Protein AF-A0A410PZL1-F1 (afdb_monomer)

Solvent-accessible surface area (backbone atoms only — not comparable to full-atom values): 5985 Å² total; per-residue (Å²): 112,45,68,57,35,39,53,50,10,51,52,39,35,51,49,32,52,52,53,46,65,73,34,64,86,71,71,44,72,68,58,53,52,48,36,56,50,33,39,52,51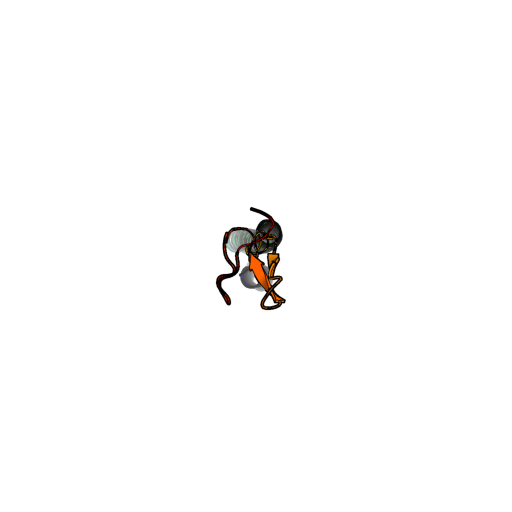,12,51,48,34,35,50,52,18,54,50,51,50,54,50,52,54,51,47,65,70,65,57,71,74,81,77,68,79,74,74,71,81,64,59,67,43,67,38,93,85,78,66,49,73,44,53,64,90,46,70,37,40,90,89,76,65,48,70,46,91,91,114

Structure (mmCIF, N/CA/C/O backbone):
data_AF-A0A410PZL1-F1
#
_entry.id   AF-A0A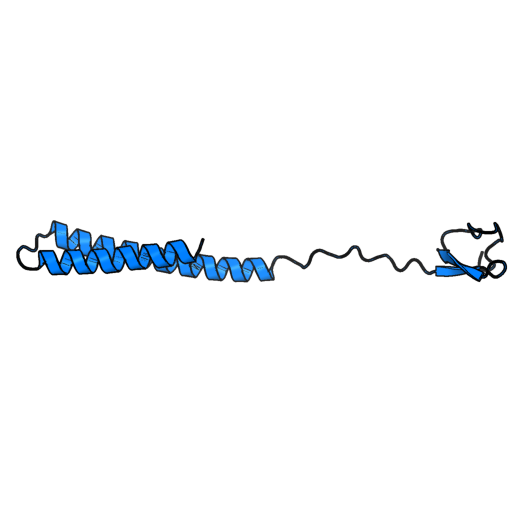410PZL1-F1
#
loop_
_atom_site.group_PDB
_atom_site.id
_atom_site.type_symbol
_atom_site.label_atom_id
_atom_site.label_alt_id
_atom_site.label_comp_id
_atom_site.label_asym_id
_atom_site.label_entity_id
_atom_site.label_seq_id
_atom_site.pdbx_PDB_ins_code
_atom_site.Cartn_x
_atom_site.Cartn_y
_atom_site.Cartn_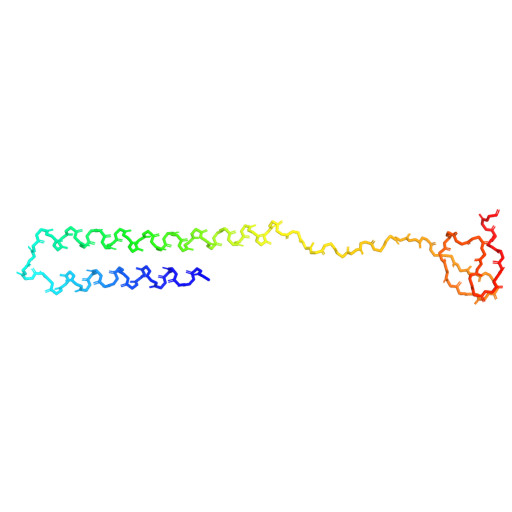z
_atom_site.occupancy
_atom_site.B_iso_or_equiv
_atom_site.auth_seq_id
_atom_site.auth_comp_id
_atom_site.auth_asym_id
_atom_site.auth_atom_id
_atom_site.pdbx_PDB_model_num
ATOM 1 N N . MET A 1 1 ? 5.697 -3.235 -4.468 1.00 68.56 1 MET A N 1
ATOM 2 C CA . MET A 1 1 ? 5.736 -2.708 -3.082 1.00 68.56 1 MET A CA 1
ATOM 3 C C . MET A 1 1 ? 4.488 -1.907 -2.711 1.00 68.56 1 MET A C 1
ATOM 5 O O . MET A 1 1 ? 3.918 -2.180 -1.668 1.00 68.56 1 MET A O 1
ATOM 9 N N . VAL A 1 2 ? 3.979 -1.022 -3.572 1.00 79.12 2 VAL A N 1
ATOM 10 C CA . VAL A 1 2 ? 2.763 -0.209 -3.330 1.00 79.12 2 VAL A CA 1
ATOM 11 C C . VAL A 1 2 ? 1.539 -0.998 -2.824 1.00 79.12 2 VAL A C 1
ATOM 13 O O . VAL A 1 2 ? 0.903 -0.609 -1.845 1.00 79.12 2 VAL A O 1
ATOM 16 N N . LYS A 1 3 ? 1.235 -2.149 -3.442 1.00 82.50 3 LYS A N 1
ATOM 17 C CA . LYS A 1 3 ? 0.098 -3.007 -3.052 1.00 82.50 3 LYS A CA 1
ATOM 18 C C . LYS A 1 3 ? 0.174 -3.472 -1.591 1.00 82.50 3 LYS A C 1
ATOM 20 O O . LYS A 1 3 ? -0.856 -3.560 -0.936 1.00 82.50 3 LYS A O 1
ATOM 25 N N . PHE A 1 4 ? 1.379 -3.722 -1.075 1.00 84.25 4 PHE A N 1
ATOM 26 C CA . PHE A 1 4 ? 1.582 -4.153 0.310 1.00 84.25 4 PHE A CA 1
ATOM 27 C C . PHE A 1 4 ? 1.181 -3.057 1.303 1.00 84.25 4 PHE A C 1
ATOM 29 O O . PHE A 1 4 ? 0.419 -3.325 2.223 1.00 84.25 4 PHE A O 1
ATOM 36 N N . PHE A 1 5 ? 1.613 -1.814 1.072 1.00 84.06 5 PHE A N 1
ATOM 37 C CA . PHE A 1 5 ? 1.277 -0.678 1.936 1.00 84.06 5 PHE A CA 1
ATOM 38 C C . PHE A 1 5 ? -0.219 -0.352 1.923 1.00 84.06 5 PHE A C 1
ATOM 40 O O . PHE A 1 5 ? -0.793 -0.081 2.975 1.00 84.06 5 PHE A O 1
ATOM 47 N N . LYS A 1 6 ? -0.875 -0.464 0.759 1.00 83.50 6 LYS A N 1
ATOM 48 C CA . LYS A 1 6 ? -2.333 -0.309 0.654 1.00 83.50 6 LYS A CA 1
ATOM 49 C C . LYS A 1 6 ? -3.081 -1.395 1.437 1.00 83.50 6 LYS A C 1
ATOM 51 O O . LYS A 1 6 ? -3.968 -1.074 2.221 1.00 83.50 6 LYS A O 1
ATOM 56 N N . VAL A 1 7 ? -2.707 -2.667 1.273 1.00 90.19 7 VAL A N 1
ATOM 57 C CA . VAL A 1 7 ? -3.334 -3.787 2.002 1.00 90.19 7 VAL A CA 1
ATOM 58 C C . VAL A 1 7 ? -3.098 -3.669 3.508 1.00 90.19 7 VAL A C 1
ATOM 60 O O . VAL A 1 7 ? -4.036 -3.825 4.286 1.00 90.19 7 VAL A O 1
ATOM 63 N N . LEU A 1 8 ? -1.872 -3.342 3.920 1.00 90.44 8 LEU A N 1
ATOM 64 C CA . LEU A 1 8 ? -1.517 -3.156 5.324 1.00 90.44 8 LEU A CA 1
ATOM 65 C C . LEU A 1 8 ? -2.288 -1.986 5.948 1.00 90.44 8 LEU A C 1
ATOM 67 O O . LEU A 1 8 ? -2.851 -2.143 7.027 1.00 90.44 8 LEU A O 1
ATOM 71 N N . GLY A 1 9 ? -2.377 -0.844 5.259 1.00 87.94 9 GLY A N 1
ATOM 72 C CA . GLY A 1 9 ? -3.144 0.314 5.720 1.00 87.94 9 GLY A CA 1
ATOM 73 C C . GLY A 1 9 ? -4.622 -0.019 5.932 1.00 87.94 9 GLY A C 1
ATOM 74 O O . GLY A 1 9 ? -5.165 0.260 6.999 1.00 87.94 9 GLY A O 1
ATOM 75 N N . TRP A 1 10 ? -5.257 -0.708 4.977 1.00 89.69 10 TRP A N 1
ATOM 76 C CA . TRP A 1 10 ? -6.641 -1.173 5.128 1.00 89.69 10 TRP A CA 1
ATOM 77 C C . TRP A 1 10 ? -6.813 -2.182 6.264 1.00 89.69 10 TRP A C 1
ATOM 79 O O . TRP A 1 10 ? -7.784 -2.085 7.013 1.00 89.69 10 TRP A O 1
ATOM 89 N N . ALA A 1 11 ? -5.876 -3.117 6.431 1.00 92.06 11 ALA A N 1
ATOM 90 C CA . ALA A 1 11 ? -5.912 -4.086 7.523 1.00 92.06 11 ALA A CA 1
ATOM 91 C C . ALA A 1 11 ? -5.823 -3.404 8.897 1.00 92.06 11 ALA A C 1
ATOM 93 O O . ALA A 1 11 ? -6.568 -3.764 9.806 1.00 92.06 11 ALA A O 1
ATOM 94 N N . VAL A 1 12 ? -4.966 -2.388 9.036 1.00 91.56 12 VAL A N 1
ATOM 95 C CA . VAL A 1 12 ? -4.843 -1.596 10.268 1.00 91.56 12 VAL A CA 1
ATOM 96 C C . VAL A 1 12 ? -6.123 -0.804 10.533 1.00 91.56 12 VAL A C 1
ATOM 98 O O . VAL A 1 12 ? -6.650 -0.881 11.637 1.00 91.56 12 VAL A O 1
ATOM 101 N N . VAL A 1 13 ? -6.677 -0.115 9.528 1.00 91.56 13 VAL A N 1
ATOM 102 C CA . VAL A 1 13 ? -7.930 0.651 9.676 1.00 91.56 13 VAL A CA 1
ATOM 103 C C . VAL A 1 13 ? -9.088 -0.259 10.086 1.00 91.56 13 VAL A C 1
ATOM 105 O O . VAL A 1 13 ? -9.770 0.018 11.072 1.00 91.56 13 VAL A O 1
ATOM 108 N N . LEU A 1 14 ? -9.295 -1.368 9.373 1.00 92.25 14 LEU A N 1
ATOM 109 C CA . LEU A 1 14 ? -10.362 -2.321 9.682 1.00 92.25 14 LEU A CA 1
ATOM 110 C C . LEU A 1 14 ? -10.151 -2.974 11.049 1.00 92.25 14 LEU A C 1
ATOM 112 O O . LEU A 1 14 ? -11.102 -3.094 11.815 1.00 92.25 14 LEU A O 1
ATOM 116 N N . GLY A 1 15 ? -8.912 -3.337 11.384 1.00 90.25 15 GLY A N 1
ATOM 117 C CA . GLY A 1 15 ? -8.557 -3.878 12.693 1.00 90.25 15 GLY A CA 1
ATOM 118 C C . GLY A 1 15 ? -8.845 -2.896 13.828 1.00 90.25 15 GLY A C 1
ATOM 119 O O . GLY A 1 15 ? -9.440 -3.284 14.831 1.00 90.25 15 GLY A O 1
ATOM 120 N N . SER A 1 16 ? -8.499 -1.615 13.660 1.00 87.12 16 SER A N 1
ATOM 121 C CA . SER A 1 16 ? -8.799 -0.557 14.633 1.00 87.12 16 SER A CA 1
ATOM 122 C C . SER A 1 16 ? -10.302 -0.327 14.802 1.00 87.12 16 SER A C 1
ATOM 124 O O . SER A 1 16 ? -10.767 -0.178 15.929 1.00 87.12 16 SER A O 1
ATOM 126 N N . ILE A 1 17 ? -11.078 -0.352 13.713 1.00 89.12 17 ILE A N 1
ATOM 127 C CA . ILE A 1 17 ? -12.544 -0.234 13.769 1.00 89.12 17 ILE A CA 1
ATOM 128 C C . ILE A 1 17 ? -13.160 -1.444 14.481 1.00 89.12 17 ILE A C 1
ATOM 130 O O . ILE A 1 17 ? -14.041 -1.287 15.321 1.00 89.12 17 ILE A O 1
ATOM 134 N N . LEU A 1 18 ? -12.689 -2.653 14.181 1.00 90.25 18 LEU A N 1
ATOM 135 C CA . LEU A 1 18 ? -13.227 -3.884 14.754 1.00 90.25 18 LEU A CA 1
ATOM 136 C C . LEU A 1 18 ? -12.901 -4.003 16.250 1.00 90.25 18 LEU A C 1
ATOM 138 O O . LEU A 1 18 ? -13.776 -4.346 17.043 1.00 90.25 18 LEU A O 1
ATOM 142 N N . LEU A 1 19 ? -11.682 -3.630 16.652 1.00 86.12 19 LEU A N 1
ATOM 143 C CA . LEU A 1 19 ? -11.309 -3.489 18.063 1.00 86.12 19 LEU A CA 1
ATOM 144 C C . LEU A 1 19 ? -12.178 -2.457 18.779 1.00 86.12 19 LEU A C 1
ATOM 146 O O . LEU A 1 19 ? -12.615 -2.708 19.901 1.00 86.12 19 LEU A O 1
ATOM 150 N N . PHE A 1 20 ? -12.461 -1.325 18.132 1.00 85.31 20 PHE A N 1
ATOM 151 C CA . PHE A 1 20 ? -13.346 -0.314 18.696 1.00 85.31 20 PHE A CA 1
ATOM 152 C C . PHE A 1 20 ? -14.755 -0.864 18.925 1.00 85.31 20 PHE A C 1
ATOM 154 O O . PHE A 1 20 ? -15.271 -0.723 20.027 1.00 85.31 20 PHE A O 1
ATOM 161 N N . LEU A 1 21 ? -15.343 -1.555 17.939 1.00 86.94 21 LEU A N 1
ATOM 162 C CA . LEU A 1 21 ? -16.672 -2.170 18.058 1.00 86.94 21 LEU A CA 1
ATOM 163 C C . LEU A 1 21 ? -16.759 -3.167 19.225 1.00 86.94 21 LEU A C 1
ATOM 165 O O . LEU A 1 21 ? -17.759 -3.189 19.941 1.00 86.94 21 LEU A O 1
ATOM 169 N N . LEU A 1 22 ? -15.712 -3.967 19.441 1.00 85.75 22 LEU A N 1
ATOM 170 C CA . LEU A 1 22 ? -15.640 -4.912 20.561 1.00 85.75 22 LEU A CA 1
ATOM 171 C C . LEU A 1 22 ? -15.494 -4.210 21.918 1.00 85.75 22 LEU A C 1
ATOM 173 O O . LEU A 1 22 ? -16.007 -4.701 22.920 1.00 85.75 22 LEU A O 1
ATOM 177 N N . ALA A 1 23 ? -14.829 -3.055 21.950 1.00 84.06 23 ALA A N 1
ATOM 178 C CA . ALA A 1 23 ? -14.573 -2.285 23.163 1.00 84.06 23 ALA A CA 1
ATOM 179 C C . ALA A 1 23 ? -15.687 -1.281 23.525 1.00 84.06 23 ALA A C 1
ATOM 181 O O . ALA A 1 23 ? -15.566 -0.603 24.541 1.00 84.06 23 ALA A O 1
ATOM 182 N N . ILE A 1 24 ? -16.782 -1.188 22.752 1.00 81.25 24 ILE A N 1
ATOM 183 C CA . ILE A 1 24 ? -17.861 -0.196 22.971 1.00 81.25 24 ILE A CA 1
ATOM 184 C C . ILE A 1 24 ? -18.438 -0.246 24.394 1.00 81.25 24 ILE A C 1
ATOM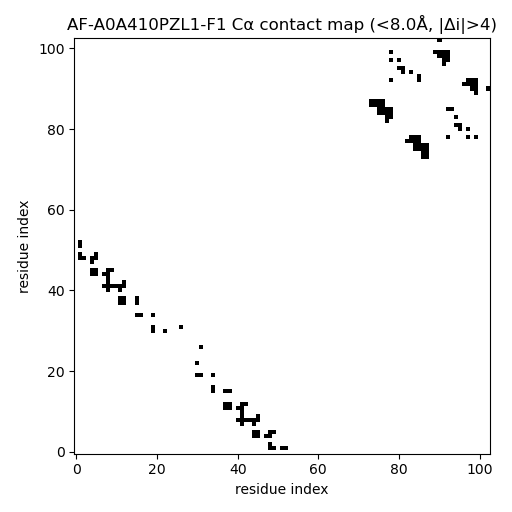 186 O O . ILE A 1 24 ? -18.823 0.790 24.931 1.00 81.25 24 ILE A O 1
ATOM 190 N N . LYS A 1 25 ? -18.527 -1.436 25.001 1.00 82.38 25 LYS A N 1
ATOM 191 C CA . LYS A 1 25 ? -19.141 -1.602 26.328 1.00 82.38 25 LYS A CA 1
ATOM 192 C C . LYS A 1 25 ? -18.266 -1.121 27.484 1.00 82.38 25 LYS A C 1
ATOM 194 O O . LYS A 1 25 ? -18.819 -0.639 28.464 1.00 82.38 25 LYS A O 1
ATOM 199 N N . ASP A 1 26 ? -16.948 -1.201 27.340 1.00 82.75 26 ASP A N 1
ATOM 200 C CA . ASP A 1 26 ? -15.974 -0.869 28.384 1.00 82.75 26 ASP A CA 1
ATOM 201 C C . ASP A 1 26 ? -14.900 0.058 27.808 1.00 82.75 26 ASP A C 1
ATOM 203 O O . ASP A 1 26 ? -13.711 -0.262 27.778 1.00 82.75 26 ASP A O 1
ATOM 207 N N . LEU A 1 27 ? -15.337 1.207 27.282 1.00 81.56 27 LEU A N 1
ATOM 208 C CA . LEU A 1 27 ? -14.457 2.120 26.565 1.00 81.56 27 LEU A CA 1
ATOM 209 C C . LEU A 1 27 ? -13.561 2.896 27.538 1.00 81.56 27 LEU A C 1
ATOM 211 O O . LEU A 1 27 ? -13.985 3.840 28.206 1.00 81.56 27 LEU A O 1
ATOM 215 N N . THR A 1 28 ? -12.288 2.521 27.587 1.00 86.00 28 THR A N 1
ATOM 216 C CA . THR A 1 28 ? -11.270 3.244 28.359 1.00 86.00 28 THR A CA 1
ATOM 217 C C . THR A 1 28 ? -10.608 4.347 27.530 1.00 86.00 28 THR A C 1
ATOM 219 O O . THR A 1 28 ? -10.497 4.257 26.305 1.00 86.00 28 THR A O 1
ATOM 222 N N . PHE A 1 29 ? -10.095 5.387 28.200 1.00 85.12 29 PHE A N 1
ATOM 223 C CA . PHE A 1 29 ? -9.365 6.483 27.542 1.00 85.12 29 PHE A CA 1
ATOM 224 C C . PHE A 1 29 ? -8.198 5.979 26.674 1.00 85.12 29 PHE A C 1
ATOM 226 O O . PHE A 1 29 ? -8.006 6.447 25.553 1.00 85.12 29 PHE A O 1
ATOM 233 N N . PHE A 1 30 ? -7.454 4.978 27.155 1.00 84.69 30 PHE A N 1
ATOM 234 C CA . PHE A 1 30 ? -6.335 4.391 26.415 1.00 84.69 30 PHE A CA 1
ATOM 235 C C . PHE A 1 30 ? -6.774 3.669 25.136 1.00 84.69 30 PHE A C 1
ATOM 237 O O . PHE A 1 30 ? -6.081 3.760 24.125 1.00 84.69 30 PHE A O 1
ATOM 244 N N . GLN A 1 31 ? -7.930 2.999 25.141 1.00 83.00 31 GLN A N 1
ATOM 245 C CA . GLN A 1 31 ? -8.477 2.369 23.935 1.00 83.00 31 GLN A CA 1
ATOM 246 C C . GLN A 1 31 ? -8.939 3.405 22.912 1.00 83.00 31 GLN A C 1
ATOM 248 O O . GLN A 1 31 ? -8.686 3.233 21.722 1.00 83.00 31 GLN A O 1
ATOM 253 N N . PHE A 1 32 ? -9.561 4.499 23.360 1.00 85.62 32 PHE A N 1
ATOM 254 C CA . PHE A 1 32 ? -9.933 5.599 22.470 1.00 85.62 32 PHE A CA 1
ATOM 255 C C . PHE A 1 32 ? -8.697 6.250 21.832 1.00 85.62 32 PHE A C 1
ATOM 257 O O . PHE A 1 32 ? -8.641 6.414 20.614 1.00 85.62 32 PHE A O 1
ATOM 264 N N . LEU A 1 33 ? -7.666 6.546 22.630 1.00 89.25 33 LEU A N 1
ATOM 265 C CA . LEU A 1 33 ? -6.398 7.078 22.125 1.00 89.25 33 LEU A CA 1
ATOM 266 C C . LEU A 1 33 ? -5.741 6.109 21.129 1.00 89.25 33 LEU A C 1
ATOM 268 O O . LEU A 1 33 ? -5.296 6.523 20.060 1.00 89.25 33 LEU A O 1
ATOM 272 N N . GLY A 1 34 ? -5.730 4.813 21.452 1.00 87.12 34 GLY A N 1
ATOM 273 C CA . GLY A 1 34 ? -5.221 3.760 20.577 1.00 87.12 34 GLY A CA 1
ATOM 274 C C . GLY A 1 34 ? -5.982 3.660 19.255 1.00 87.12 34 GLY A C 1
ATOM 275 O O . GLY A 1 34 ? -5.357 3.480 18.215 1.00 87.12 34 GLY A O 1
ATOM 276 N N . MET A 1 35 ? -7.304 3.842 19.260 1.00 88.25 35 MET A N 1
ATOM 277 C CA . MET A 1 35 ? -8.114 3.886 18.040 1.00 88.25 35 MET A CA 1
ATOM 278 C C . MET A 1 35 ? -7.732 5.078 17.159 1.00 88.25 35 MET A C 1
ATOM 280 O O . MET A 1 35 ? -7.524 4.904 15.961 1.00 88.25 35 MET A O 1
ATOM 284 N N . VAL A 1 36 ? -7.613 6.276 17.738 1.00 90.12 36 VAL A N 1
ATOM 285 C CA . VAL A 1 36 ? -7.245 7.489 16.990 1.00 90.12 36 VAL A CA 1
ATOM 286 C C . VAL A 1 36 ? -5.853 7.343 16.374 1.00 90.12 36 VAL A C 1
ATOM 288 O O . VAL A 1 36 ? -5.665 7.656 15.199 1.00 90.12 36 VAL A O 1
ATOM 291 N N . LEU A 1 37 ? -4.893 6.817 17.139 1.00 91.38 37 LEU A N 1
ATOM 292 C CA . LEU A 1 37 ? -3.537 6.552 16.659 1.00 91.38 37 LEU A CA 1
ATOM 293 C C . LEU A 1 37 ? -3.497 5.433 15.611 1.00 91.38 37 LEU A C 1
ATOM 295 O O . LEU A 1 37 ? -2.785 5.548 14.621 1.00 91.38 37 LEU A O 1
ATOM 299 N N . GLY A 1 38 ? -4.269 4.362 15.791 1.00 90.06 38 GLY A N 1
ATOM 300 C CA . GLY A 1 38 ? -4.360 3.264 14.828 1.00 90.06 38 GLY A CA 1
ATOM 301 C C . GLY A 1 38 ? -4.969 3.710 13.499 1.00 90.06 38 GLY A C 1
ATOM 302 O O . GLY A 1 38 ? -4.437 3.397 12.435 1.00 90.06 38 GLY A O 1
ATOM 303 N N . LEU A 1 39 ? -6.030 4.519 13.547 1.00 90.69 39 LEU A N 1
ATOM 304 C CA . LEU A 1 39 ? -6.653 5.099 12.358 1.00 90.69 39 LEU A CA 1
ATOM 305 C C . LEU A 1 39 ? -5.724 6.073 11.634 1.00 90.69 39 LEU A C 1
ATOM 307 O O . LEU A 1 39 ? -5.622 6.007 10.409 1.00 90.69 39 LEU A O 1
ATOM 311 N N . SER A 1 40 ? -5.032 6.955 12.363 1.00 92.06 40 SER A N 1
ATOM 312 C CA . SER A 1 40 ? -4.085 7.891 11.750 1.00 92.06 40 SER A CA 1
ATOM 313 C C . SER A 1 40 ? -2.893 7.162 11.129 1.00 92.06 40 SER A C 1
ATOM 315 O O . SER A 1 40 ? -2.501 7.488 10.009 1.00 92.06 40 SER A O 1
ATOM 317 N N . LEU A 1 41 ? -2.377 6.121 11.790 1.00 92.06 41 LEU A N 1
ATOM 318 C CA . LEU A 1 41 ? -1.317 5.261 11.264 1.00 92.06 41 LEU A CA 1
ATOM 319 C C . LEU A 1 41 ? -1.773 4.511 10.003 1.00 92.06 41 LEU A C 1
ATOM 321 O O . LEU A 1 41 ? -1.058 4.479 9.004 1.00 92.06 41 LEU A O 1
ATOM 325 N N . GL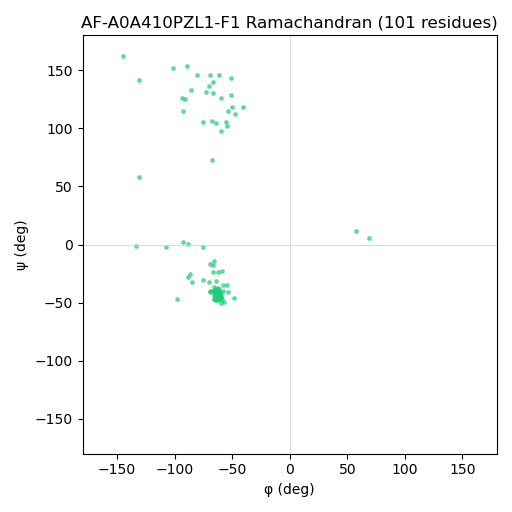Y A 1 42 ? -2.977 3.936 10.023 1.00 91.00 42 GLY A N 1
ATOM 326 C CA . GLY A 1 42 ? -3.562 3.249 8.874 1.00 91.00 42 GLY A CA 1
ATOM 327 C C . GLY A 1 42 ? -3.737 4.177 7.669 1.00 91.00 42 GLY A C 1
ATOM 328 O O . GLY A 1 42 ? -3.323 3.836 6.561 1.00 91.00 42 GLY A O 1
ATOM 329 N N . LEU A 1 43 ? -4.262 5.387 7.889 1.00 91.44 43 LEU A N 1
ATOM 330 C CA . LEU A 1 43 ? -4.363 6.429 6.860 1.00 91.44 43 LEU A CA 1
ATOM 331 C C . LEU A 1 43 ? -2.991 6.859 6.331 1.00 91.44 43 LEU A C 1
ATOM 333 O O . LEU A 1 43 ? -2.830 7.011 5.120 1.00 91.44 43 LEU A O 1
ATOM 337 N N . ALA A 1 44 ? -1.994 7.012 7.205 1.00 91.62 44 ALA A N 1
ATOM 338 C CA . ALA A 1 44 ? -0.633 7.344 6.799 1.00 91.62 44 ALA A CA 1
ATOM 339 C C . ALA A 1 44 ? -0.044 6.264 5.879 1.00 91.62 44 ALA A C 1
ATOM 341 O O . ALA A 1 44 ? 0.519 6.591 4.836 1.00 91.62 44 ALA A O 1
ATOM 342 N N . PHE A 1 45 ? -0.236 4.979 6.193 1.00 90.56 45 PHE A N 1
ATOM 343 C CA . PHE A 1 45 ? 0.204 3.888 5.318 1.00 90.56 45 PHE A CA 1
ATOM 344 C C . PHE A 1 45 ? -0.475 3.909 3.945 1.00 90.56 45 PHE A C 1
ATOM 346 O O . PHE A 1 45 ? 0.194 3.683 2.933 1.00 90.56 45 PHE A O 1
ATOM 353 N N . LEU A 1 46 ? -1.774 4.222 3.882 1.00 90.38 46 LEU A N 1
ATOM 354 C CA . LEU A 1 46 ? -2.477 4.387 2.606 1.00 90.38 46 LEU A CA 1
ATOM 355 C C . LEU A 1 46 ? -1.911 5.560 1.795 1.00 90.38 46 LEU A C 1
ATOM 357 O O . LEU A 1 46 ? -1.677 5.409 0.595 1.00 90.38 46 LEU A O 1
ATOM 361 N N . ALA A 1 47 ? -1.643 6.696 2.446 1.00 90.38 47 ALA A N 1
ATOM 362 C CA . ALA A 1 47 ? -1.072 7.880 1.807 1.00 90.38 47 ALA A CA 1
ATOM 363 C C . ALA A 1 47 ? 0.342 7.621 1.266 1.00 90.38 47 ALA A C 1
ATOM 365 O O . ALA A 1 47 ? 0.640 7.987 0.133 1.00 90.38 47 ALA A O 1
ATOM 366 N N . VAL A 1 48 ? 1.196 6.934 2.033 1.00 90.81 48 VAL A N 1
ATOM 367 C CA . VAL A 1 48 ? 2.536 6.518 1.583 1.00 90.81 48 VAL A CA 1
ATOM 368 C C . VAL A 1 48 ? 2.442 5.566 0.389 1.00 90.81 48 VAL A C 1
ATOM 370 O O . VAL A 1 48 ? 3.224 5.677 -0.554 1.00 90.81 48 VAL A O 1
ATOM 373 N N . GLY A 1 49 ? 1.464 4.654 0.401 1.00 87.62 49 GLY A N 1
ATOM 374 C CA . GLY A 1 49 ? 1.164 3.798 -0.742 1.00 87.62 49 GLY A CA 1
ATOM 375 C C . GLY A 1 49 ? 0.846 4.607 -2.003 1.00 87.6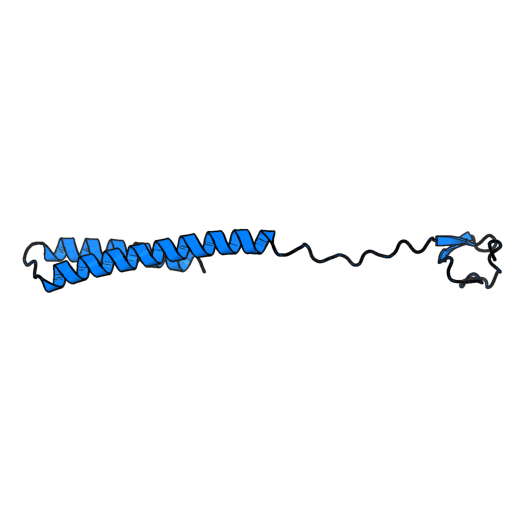2 49 GLY A C 1
ATOM 376 O O . GLY A 1 49 ? 1.444 4.356 -3.044 1.00 87.62 49 GLY A O 1
ATOM 377 N N . ASP A 1 50 ? -0.046 5.598 -1.908 1.00 87.56 50 ASP A N 1
ATOM 378 C CA . ASP A 1 50 ? -0.389 6.470 -3.044 1.00 87.56 50 ASP A CA 1
ATOM 379 C C . ASP A 1 50 ? 0.811 7.300 -3.524 1.00 87.56 50 ASP A C 1
ATOM 381 O O . ASP A 1 50 ? 1.035 7.452 -4.724 1.00 87.56 50 ASP A O 1
ATOM 385 N N . LEU A 1 51 ? 1.637 7.784 -2.592 1.00 88.19 51 LEU A N 1
ATOM 386 C CA . LEU A 1 51 ? 2.834 8.555 -2.917 1.00 88.19 51 LEU A CA 1
ATOM 387 C C . LEU A 1 51 ? 3.835 7.733 -3.734 1.00 88.19 51 LEU A C 1
ATOM 389 O O . LEU A 1 51 ? 4.340 8.211 -4.745 1.00 88.19 51 LEU A O 1
ATOM 393 N N . MET A 1 52 ? 4.096 6.487 -3.327 1.00 86.44 52 MET A N 1
ATOM 394 C CA . MET A 1 52 ? 5.008 5.608 -4.061 1.00 86.44 52 MET A CA 1
ATOM 395 C C . MET A 1 52 ? 4.499 5.263 -5.461 1.00 86.44 52 MET A C 1
ATOM 397 O O . MET A 1 52 ? 5.306 5.081 -6.366 1.00 86.44 52 MET A O 1
ATOM 401 N N . GLU A 1 53 ? 3.183 5.186 -5.658 1.00 87.12 53 GLU A N 1
ATOM 402 C CA . GLU A 1 53 ? 2.603 4.971 -6.987 1.00 87.12 53 GLU A CA 1
ATOM 403 C C . GLU A 1 53 ? 2.893 6.151 -7.917 1.00 87.12 53 GLU A C 1
ATOM 405 O O . GLU A 1 53 ? 3.347 5.957 -9.042 1.00 87.12 53 GLU A O 1
ATOM 410 N N . ARG A 1 54 ? 2.726 7.381 -7.417 1.00 86.88 54 ARG A N 1
ATOM 411 C CA . ARG A 1 54 ? 3.034 8.601 -8.179 1.00 86.88 54 ARG A CA 1
ATOM 412 C C . ARG A 1 54 ? 4.519 8.746 -8.478 1.00 86.88 54 ARG A C 1
ATOM 414 O O . ARG A 1 54 ? 4.872 9.172 -9.571 1.00 86.88 54 ARG A O 1
ATOM 421 N N . VAL A 1 55 ? 5.380 8.406 -7.519 1.00 88.62 55 VAL A N 1
ATOM 422 C CA . VAL A 1 55 ? 6.834 8.433 -7.729 1.00 88.62 55 VAL A CA 1
ATOM 423 C C . VAL A 1 55 ? 7.236 7.404 -8.783 1.00 88.62 55 VAL A C 1
ATOM 425 O O . VAL A 1 55 ? 7.988 7.750 -9.683 1.00 88.62 55 VAL A O 1
ATOM 428 N N . SER A 1 56 ? 6.681 6.189 -8.734 1.00 84.94 56 SER A N 1
ATOM 429 C CA . SER A 1 56 ? 6.950 5.153 -9.738 1.00 84.94 56 SER A CA 1
ATOM 430 C C . SER A 1 56 ? 6.497 5.556 -11.147 1.00 84.94 56 SER A C 1
ATOM 432 O O . SER A 1 56 ? 7.189 5.232 -12.109 1.00 84.94 56 SER A O 1
ATOM 434 N N . ASP A 1 57 ? 5.368 6.263 -11.290 1.00 84.88 57 ASP A N 1
ATOM 435 C CA . ASP A 1 57 ? 4.938 6.809 -12.589 1.00 84.88 57 ASP A CA 1
ATOM 436 C C . ASP A 1 57 ? 5.919 7.877 -13.092 1.00 84.88 57 ASP A C 1
ATOM 438 O O . ASP A 1 57 ? 6.315 7.852 -14.256 1.00 84.88 57 ASP A O 1
ATOM 442 N N . LEU A 1 58 ? 6.367 8.781 -12.214 1.00 84.25 58 LEU A N 1
ATOM 443 C CA . LEU A 1 58 ? 7.364 9.797 -12.561 1.00 84.25 58 LEU A CA 1
ATOM 444 C C . LEU A 1 58 ? 8.705 9.184 -12.969 1.00 84.25 58 LEU A C 1
ATOM 446 O O . LEU A 1 58 ? 9.289 9.627 -13.951 1.00 84.25 58 LEU A O 1
ATOM 450 N N . GLU A 1 59 ? 9.173 8.174 -12.239 1.00 81.69 59 GLU A N 1
ATOM 451 C CA . GLU A 1 59 ? 10.414 7.452 -12.534 1.00 81.69 59 GLU A CA 1
ATOM 452 C C . GLU A 1 59 ? 10.347 6.808 -13.923 1.00 81.69 59 GLU A C 1
ATOM 454 O O . GLU A 1 59 ? 11.226 7.037 -14.747 1.00 81.69 59 GLU A O 1
ATOM 459 N N . SER A 1 60 ? 9.230 6.148 -14.253 1.00 80.81 60 SER A N 1
ATOM 460 C CA . SER A 1 60 ? 9.028 5.541 -15.578 1.00 80.81 60 SER A CA 1
ATOM 461 C C . SER A 1 60 ? 9.016 6.536 -16.745 1.00 80.81 60 SER A C 1
ATOM 463 O O . SER A 1 60 ? 9.272 6.155 -17.883 1.00 80.81 60 SER A O 1
ATOM 465 N N . ARG A 1 61 ? 8.704 7.811 -16.480 1.00 78.69 61 ARG A N 1
ATOM 466 C CA . ARG A 1 61 ? 8.759 8.891 -17.479 1.00 78.69 61 ARG A CA 1
ATOM 467 C C . ARG A 1 61 ? 10.144 9.520 -17.583 1.00 78.69 61 ARG A C 1
ATOM 469 O O . ARG A 1 61 ? 10.430 10.155 -18.595 1.00 78.69 61 ARG A O 1
ATOM 476 N N . LEU A 1 62 ? 10.938 9.437 -16.516 1.00 76.44 62 LEU A N 1
ATOM 477 C CA . LEU A 1 62 ? 12.269 10.027 -16.441 1.00 76.44 62 LEU A CA 1
ATOM 478 C C . LEU A 1 62 ? 13.353 9.093 -16.961 1.00 76.44 62 LEU A C 1
ATOM 480 O O . LEU A 1 62 ? 14.358 9.615 -17.429 1.00 76.44 62 LEU A O 1
ATOM 484 N N . ASP A 1 63 ? 13.167 7.773 -16.893 1.00 64.88 63 ASP A N 1
ATOM 485 C CA . ASP A 1 63 ? 14.075 6.829 -17.539 1.00 64.88 63 ASP A CA 1
ATOM 486 C C . ASP A 1 63 ? 13.953 6.986 -19.064 1.00 64.88 63 ASP A C 1
ATOM 488 O O . ASP A 1 63 ? 12.933 6.591 -19.645 1.00 64.88 63 ASP A O 1
ATOM 492 N N . PRO A 1 64 ? 14.950 7.592 -19.743 1.00 67.06 64 PRO A N 1
ATOM 493 C CA . PRO A 1 64 ? 14.936 7.626 -21.193 1.00 67.06 64 PRO A CA 1
ATOM 494 C C . PRO A 1 64 ? 14.984 6.178 -21.700 1.00 67.06 64 PRO A C 1
ATOM 496 O O . PRO A 1 64 ? 15.627 5.332 -21.065 1.00 67.06 64 PRO A O 1
ATOM 499 N N . PRO A 1 65 ? 14.328 5.861 -22.835 1.00 65.44 65 PRO A N 1
ATOM 500 C CA . PRO A 1 65 ? 14.508 4.556 -23.455 1.00 65.44 65 PRO A CA 1
ATOM 501 C C . PRO A 1 65 ? 16.012 4.294 -23.598 1.00 65.44 65 PRO A C 1
ATOM 503 O O . PRO A 1 65 ? 16.758 5.252 -23.842 1.00 65.44 65 PRO A O 1
ATOM 506 N N . PRO A 1 66 ? 16.477 3.042 -23.414 1.00 59.84 66 PRO A N 1
ATOM 507 C CA . PRO A 1 66 ? 17.874 2.721 -23.653 1.00 59.84 66 PRO A CA 1
ATOM 508 C C . PRO A 1 66 ? 18.208 3.271 -25.034 1.00 59.84 66 PRO A C 1
ATOM 510 O O . PRO A 1 66 ? 17.539 2.908 -26.000 1.00 59.84 66 PRO A O 1
ATOM 513 N N . MET A 1 67 ? 19.151 4.217 -25.097 1.00 59.81 67 MET A N 1
ATOM 514 C CA . MET A 1 67 ? 19.655 4.708 -26.370 1.00 59.81 67 MET A CA 1
ATOM 515 C C . MET A 1 67 ? 20.132 3.464 -27.112 1.00 59.81 67 MET A C 1
ATOM 517 O O . MET A 1 67 ? 21.146 2.871 -26.735 1.00 59.81 67 MET A O 1
ATOM 521 N N . GLU A 1 68 ? 19.360 3.020 -28.10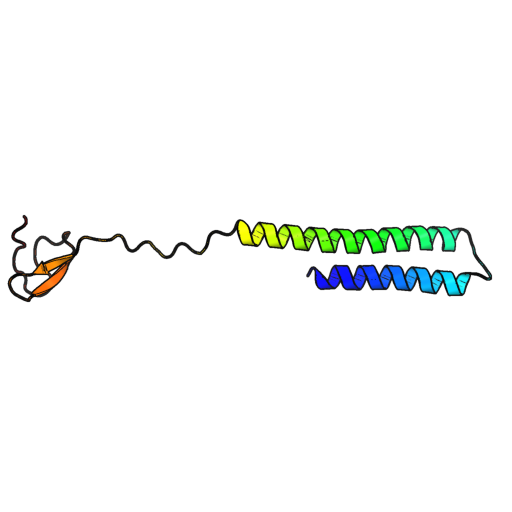9 1.00 59.66 68 GLU A N 1
ATOM 522 C CA . GLU A 1 68 ? 19.920 2.174 -29.149 1.00 59.66 68 GLU A CA 1
ATOM 523 C C . GLU A 1 68 ? 21.154 2.936 -29.626 1.00 59.66 68 GLU A C 1
ATOM 525 O O . GLU A 1 68 ? 21.052 4.153 -29.820 1.00 59.66 68 GLU A O 1
ATOM 530 N N . PRO A 1 69 ? 22.335 2.298 -29.694 1.00 54.41 69 PRO A N 1
ATOM 531 C CA . PRO A 1 69 ? 23.490 2.975 -30.244 1.00 54.41 69 PRO A CA 1
ATOM 532 C C . PRO A 1 69 ? 23.042 3.474 -31.612 1.00 54.41 69 PRO A C 1
ATOM 534 O O . PRO A 1 69 ? 22.664 2.661 -32.455 1.00 54.41 69 PRO A O 1
ATOM 537 N N . GLU A 1 70 ? 22.982 4.796 -31.784 1.00 56.53 70 GLU A N 1
ATOM 538 C CA . GLU A 1 70 ? 22.830 5.394 -33.098 1.00 56.53 70 GLU A CA 1
ATOM 539 C C . GLU A 1 70 ? 23.984 4.794 -33.899 1.00 56.53 70 GLU A C 1
ATOM 541 O O . GLU A 1 70 ? 25.149 5.120 -33.660 1.00 56.53 70 GLU A O 1
ATOM 546 N N . GLU A 1 71 ? 23.686 3.801 -34.745 1.00 55.50 71 GLU A N 1
ATOM 547 C CA . GLU A 1 71 ? 24.621 3.357 -35.761 1.00 55.50 71 GLU A CA 1
ATOM 548 C C . GLU A 1 71 ? 24.847 4.610 -36.589 1.00 55.50 71 GLU A C 1
ATOM 550 O O . GLU A 1 71 ? 23.992 4.989 -37.389 1.00 55.50 71 GLU A O 1
ATOM 555 N N . GLU A 1 72 ? 25.950 5.306 -36.300 1.00 54.66 72 GLU A N 1
ATOM 556 C CA . GLU A 1 72 ? 26.451 6.395 -37.114 1.00 54.66 72 GLU A CA 1
ATOM 557 C C . GLU A 1 72 ? 26.274 5.941 -38.560 1.00 54.66 72 GLU A C 1
ATOM 559 O O . GLU A 1 72 ? 26.778 4.882 -38.951 1.00 54.66 72 GLU A O 1
ATOM 564 N N . ASP A 1 73 ? 25.467 6.679 -39.324 1.00 52.12 73 ASP A N 1
ATOM 565 C CA . ASP A 1 73 ? 25.219 6.424 -40.737 1.00 52.12 73 ASP A CA 1
ATOM 566 C C . ASP A 1 73 ? 26.532 6.712 -41.485 1.00 52.12 73 ASP A C 1
ATOM 568 O O . ASP A 1 73 ? 26.714 7.733 -42.153 1.00 52.12 73 ASP A O 1
ATOM 572 N N . ILE A 1 74 ? 27.512 5.820 -41.319 1.00 59.94 74 ILE A N 1
ATOM 573 C CA . ILE A 1 74 ? 28.781 5.843 -42.025 1.00 59.94 74 ILE A CA 1
ATOM 574 C C . ILE A 1 74 ? 28.391 5.633 -43.477 1.00 59.94 74 ILE A C 1
ATOM 576 O O . ILE A 1 74 ? 28.000 4.533 -43.875 1.00 59.94 74 ILE A O 1
ATOM 580 N N . GLN A 1 75 ? 28.432 6.711 -44.255 1.00 61.28 75 GLN A N 1
ATOM 581 C CA . GLN A 1 75 ? 28.056 6.730 -45.662 1.00 61.28 75 GLN A CA 1
ATOM 582 C C . GLN A 1 75 ? 28.713 5.544 -46.392 1.00 61.28 75 GLN A C 1
ATOM 584 O O . GLN A 1 75 ? 29.938 5.452 -46.515 1.00 61.28 75 GLN A O 1
ATOM 589 N N . LYS A 1 76 ? 27.882 4.592 -46.837 1.00 74.31 76 LYS A N 1
ATOM 590 C CA . LYS A 1 76 ? 28.325 3.362 -47.507 1.00 74.31 76 LYS A CA 1
ATOM 591 C C . LYS A 1 76 ? 28.379 3.601 -49.015 1.00 74.31 76 LYS A C 1
ATOM 593 O O . LYS A 1 76 ? 27.372 3.957 -49.623 1.00 74.31 76 LYS A O 1
ATOM 598 N N . VAL A 1 77 ? 29.527 3.342 -49.633 1.00 75.50 77 VAL A N 1
ATOM 599 C CA . VAL A 1 77 ? 29.730 3.379 -51.090 1.00 75.50 77 VAL A CA 1
ATOM 600 C C . VAL A 1 77 ? 29.734 1.982 -51.692 1.00 75.50 77 VAL A C 1
ATOM 602 O O . VAL A 1 77 ? 30.091 1.005 -51.037 1.00 75.50 77 VAL A O 1
ATOM 605 N N . VAL A 1 78 ? 29.330 1.877 -52.959 1.00 80.06 78 VAL A N 1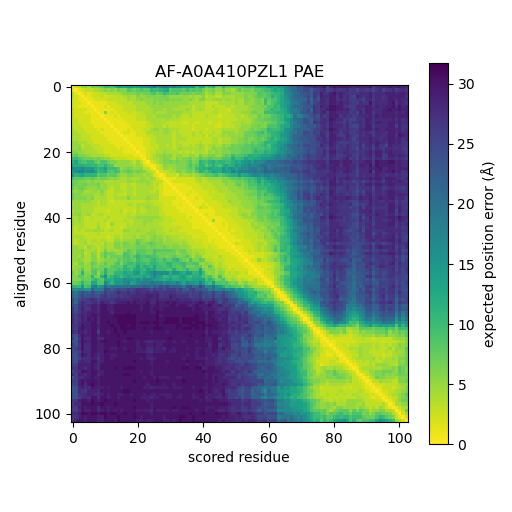
ATOM 606 C CA . VAL A 1 78 ? 29.367 0.626 -53.731 1.00 80.06 78 VAL A CA 1
ATOM 607 C C . VAL A 1 78 ? 30.679 0.562 -54.509 1.00 80.06 78 VAL A C 1
ATOM 609 O O . VAL A 1 78 ? 30.986 1.469 -55.278 1.00 80.06 78 VAL A O 1
ATOM 612 N N . CYS A 1 79 ? 31.442 -0.520 -54.350 1.00 81.00 79 CYS A N 1
ATOM 613 C CA . CYS A 1 79 ? 32.667 -0.722 -55.118 1.00 81.00 79 CYS A CA 1
ATOM 614 C C . CYS A 1 79 ? 32.358 -0.927 -56.614 1.00 81.00 79 CYS A C 1
ATOM 616 O O . CYS A 1 79 ? 31.578 -1.821 -56.937 1.00 81.00 79 CYS A O 1
ATOM 618 N N . PRO A 1 80 ? 33.017 -0.212 -57.543 1.00 80.38 80 PRO A N 1
ATOM 619 C CA . PRO A 1 80 ? 32.784 -0.386 -58.979 1.00 80.38 80 PRO A CA 1
ATOM 620 C C . PRO A 1 80 ? 33.286 -1.729 -59.539 1.00 80.38 80 PRO A C 1
ATOM 622 O O . PRO A 1 80 ? 32.886 -2.114 -60.631 1.00 80.38 80 PRO A O 1
ATOM 625 N N . ASN A 1 81 ? 34.161 -2.444 -58.820 1.00 83.31 81 ASN A N 1
ATOM 626 C CA . ASN A 1 81 ? 34.764 -3.692 -59.303 1.00 83.31 81 ASN A CA 1
ATOM 627 C C . ASN A 1 81 ? 34.054 -4.949 -58.771 1.00 83.31 81 ASN A C 1
ATOM 629 O O . ASN A 1 81 ? 33.749 -5.863 -59.529 1.00 83.31 81 ASN A O 1
ATOM 633 N N . CYS A 1 82 ? 33.766 -5.005 -57.466 1.00 85.56 82 CYS A N 1
ATOM 634 C CA . CYS A 1 82 ? 33.112 -6.165 -56.843 1.00 85.56 82 CYS A CA 1
ATOM 635 C C . CYS A 1 82 ? 31.649 -5.920 -56.447 1.00 85.56 82 CYS A C 1
ATOM 637 O O . CYS A 1 82 ? 31.010 -6.830 -55.923 1.00 85.56 82 CYS A O 1
ATOM 639 N N . TYR A 1 83 ? 31.127 -4.705 -56.661 1.00 81.81 83 TYR A N 1
ATOM 640 C CA . TYR A 1 83 ? 29.747 -4.290 -56.366 1.00 81.81 83 TYR A CA 1
ATOM 641 C C . TYR A 1 83 ? 29.303 -4.452 -54.904 1.00 81.81 83 TYR A C 1
ATOM 643 O O . TYR A 1 83 ? 28.126 -4.291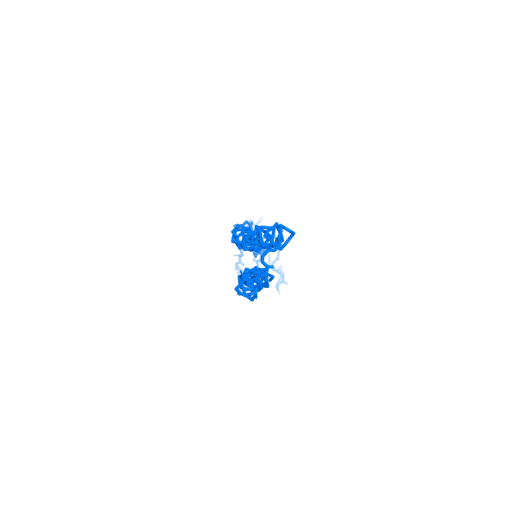 -54.580 1.00 81.81 83 TYR A O 1
ATOM 651 N N . LYS A 1 84 ? 30.242 -4.721 -53.992 1.00 81.75 84 LYS A N 1
ATOM 652 C CA . LYS A 1 84 ? 29.981 -4.776 -52.554 1.00 81.75 84 LYS A CA 1
ATOM 653 C C . LYS A 1 84 ? 29.957 -3.375 -51.948 1.00 81.75 84 LYS A C 1
ATOM 655 O O . LYS A 1 84 ? 30.693 -2.486 -52.379 1.00 81.75 84 LYS A O 1
ATOM 660 N N . LYS A 1 85 ? 29.096 -3.192 -50.945 1.00 81.19 85 LYS A N 1
ATOM 661 C CA . LYS A 1 85 ? 28.970 -1.947 -50.179 1.00 81.19 85 LYS A CA 1
ATOM 662 C C . LYS A 1 85 ? 29.978 -1.933 -49.033 1.00 81.19 85 LYS A C 1
ATOM 664 O O . LYS A 1 85 ? 30.056 -2.911 -48.297 1.00 81.19 85 LYS A O 1
ATOM 669 N N . TYR A 1 86 ? 30.701 -0.834 -48.864 1.00 78.00 86 TYR A N 1
ATOM 670 C CA . TYR A 1 86 ? 31.665 -0.637 -47.778 1.00 78.00 86 TYR A CA 1
ATOM 671 C C . TYR A 1 86 ? 31.675 0.832 -47.323 1.00 78.00 86 TYR A C 1
ATOM 673 O O . TYR A 1 86 ? 31.152 1.696 -48.025 1.00 78.00 86 TYR A O 1
ATOM 681 N N . GLY A 1 87 ? 32.210 1.120 -46.133 1.00 76.69 87 GLY A N 1
ATOM 682 C CA . GLY A 1 87 ? 32.259 2.488 -45.595 1.00 76.69 87 GLY A CA 1
ATOM 683 C C . GLY A 1 87 ? 33.224 3.399 -46.367 1.00 76.69 87 GLY A C 1
ATOM 684 O O . GLY A 1 87 ? 34.267 2.938 -46.832 1.00 76.69 87 GLY A O 1
ATOM 685 N N . LEU A 1 88 ? 32.890 4.688 -46.492 1.00 72.06 88 LEU A N 1
ATOM 686 C CA . LEU A 1 88 ? 33.731 5.701 -47.154 1.00 72.06 88 LEU A CA 1
ATOM 687 C C . LEU A 1 88 ? 35.123 5.882 -46.531 1.00 72.06 88 LEU A C 1
ATOM 689 O O . LEU A 1 88 ? 36.032 6.323 -47.232 1.00 72.06 88 LEU A O 1
ATOM 693 N N . ASP A 1 89 ? 35.301 5.509 -45.261 1.00 73.19 89 ASP A N 1
ATOM 694 C CA . ASP A 1 89 ? 36.570 5.653 -44.532 1.00 73.19 89 ASP A CA 1
ATOM 695 C C . ASP A 1 89 ? 37.696 4.775 -45.092 1.00 73.19 89 ASP A C 1
ATOM 697 O O . ASP A 1 89 ? 38.871 4.968 -44.778 1.00 73.19 89 ASP A O 1
ATOM 701 N N . PHE A 1 90 ? 37.360 3.802 -45.944 1.00 71.44 90 PHE A N 1
ATOM 702 C CA . PHE A 1 90 ? 38.344 2.937 -46.571 1.00 71.44 90 PHE A CA 1
ATOM 703 C C . PHE A 1 90 ? 38.775 3.500 -47.938 1.00 71.44 90 PHE A C 1
ATOM 705 O O . PHE A 1 90 ? 37.988 3.485 -48.891 1.00 71.44 90 PHE A O 1
ATOM 712 N N . PRO A 1 91 ? 40.051 3.906 -48.109 1.00 74.06 91 PRO A N 1
ATOM 713 C CA . PRO A 1 91 ? 40.561 4.386 -49.400 1.00 74.06 91 PRO A CA 1
ATOM 714 C C . PRO A 1 91 ? 40.605 3.277 -50.469 1.00 74.06 91 PRO A C 1
ATOM 716 O O . PRO A 1 91 ? 40.685 3.545 -51.669 1.00 74.06 91 PRO A O 1
ATOM 719 N N . LYS A 1 92 ? 40.543 2.007 -50.045 1.00 81.00 92 LYS A N 1
ATOM 720 C CA . LYS A 1 92 ? 40.477 0.826 -50.912 1.00 81.00 92 LYS A CA 1
ATOM 721 C C . LYS A 1 92 ? 39.351 -0.089 -50.457 1.00 81.00 92 LYS A C 1
ATOM 723 O O . LYS A 1 92 ? 39.172 -0.293 -49.261 1.00 81.00 92 LYS A O 1
ATOM 728 N N . CYS A 1 93 ? 38.643 -0.689 -51.408 1.00 81.38 93 CYS A N 1
ATOM 729 C CA . CYS A 1 93 ? 37.614 -1.674 -51.104 1.00 81.38 93 CYS A CA 1
ATOM 730 C C . CYS A 1 93 ? 38.229 -2.870 -50.345 1.00 81.38 93 CYS A C 1
ATOM 732 O O . CYS A 1 93 ? 39.181 -3.469 -50.857 1.00 81.38 93 CYS A O 1
ATOM 734 N N . PRO A 1 94 ? 37.700 -3.253 -49.168 1.00 80.44 94 PRO A N 1
ATOM 735 C CA . PRO A 1 94 ? 38.262 -4.336 -48.355 1.00 80.44 94 PRO A CA 1
ATOM 736 C C . PRO A 1 94 ? 38.132 -5.715 -49.016 1.00 80.44 94 PRO A C 1
ATOM 738 O O . PRO A 1 94 ? 38.918 -6.611 -48.732 1.00 80.44 94 PRO A O 1
ATOM 741 N N . ASP A 1 95 ? 37.172 -5.885 -49.925 1.00 81.75 95 ASP A N 1
ATOM 742 C CA . ASP A 1 95 ? 36.910 -7.169 -50.575 1.00 81.75 95 ASP A CA 1
ATOM 743 C C . ASP A 1 95 ? 37.787 -7.442 -51.801 1.00 81.75 95 ASP A C 1
ATOM 745 O O . ASP A 1 95 ? 38.076 -8.596 -52.109 1.00 81.75 95 ASP A O 1
ATOM 749 N N . CYS A 1 96 ? 38.166 -6.402 -52.547 1.00 83.19 96 CYS A N 1
ATOM 750 C CA . CYS A 1 96 ? 38.857 -6.560 -53.833 1.00 83.19 96 CYS A CA 1
ATOM 751 C C . CYS A 1 96 ? 40.083 -5.655 -54.006 1.00 83.19 96 CYS A C 1
ATOM 753 O O . CYS A 1 96 ? 40.722 -5.684 -55.055 1.00 83.19 96 CYS A O 1
ATOM 755 N N . GLY A 1 97 ? 40.402 -4.811 -53.019 1.00 80.62 97 GLY A N 1
ATOM 756 C CA . GLY A 1 97 ? 41.567 -3.921 -53.030 1.00 80.62 97 GLY A CA 1
ATOM 757 C C . GLY A 1 97 ? 41.508 -2.778 -54.048 1.00 80.62 97 GLY A C 1
ATOM 758 O O . GLY A 1 97 ? 42.487 -2.046 -54.198 1.00 80.62 97 GLY A O 1
ATOM 759 N N . THR A 1 98 ? 40.383 -2.609 -54.750 1.00 82.56 98 THR A N 1
ATOM 760 C CA . THR A 1 98 ? 40.206 -1.551 -55.757 1.00 82.56 98 THR A CA 1
ATOM 761 C C . THR A 1 98 ? 40.126 -0.182 -55.083 1.00 82.56 98 THR A C 1
ATOM 763 O O . THR A 1 98 ? 39.465 -0.048 -54.053 1.00 82.56 98 THR A O 1
ATOM 766 N N . GLN A 1 99 ? 40.808 0.821 -55.643 1.00 79.69 99 GLN A N 1
ATOM 767 C CA . GLN A 1 99 ? 40.780 2.192 -55.124 1.00 79.69 99 GLN A CA 1
ATOM 768 C C . GLN A 1 99 ? 39.390 2.808 -55.293 1.00 79.69 99 GLN A C 1
ATOM 770 O O . GLN A 1 99 ? 38.727 2.600 -56.311 1.00 79.69 99 GLN A O 1
ATOM 775 N N . ASN A 1 100 ? 38.949 3.544 -54.278 1.00 67.88 100 ASN A N 1
ATOM 776 C CA . ASN A 1 100 ? 37.717 4.312 -54.357 1.00 67.88 100 ASN A CA 1
ATOM 777 C C . ASN A 1 100 ? 37.939 5.528 -55.270 1.00 67.88 100 ASN A C 1
ATOM 779 O O . ASN A 1 100 ? 38.906 6.250 -55.076 1.00 67.88 100 ASN A O 1
ATOM 783 N N . SER A 1 101 ? 37.055 5.776 -56.238 1.00 64.06 101 SER A N 1
ATOM 784 C CA . SER A 1 101 ? 37.186 6.896 -57.186 1.00 64.06 101 SER A CA 1
ATOM 785 C C . SER A 1 101 ? 36.841 8.270 -56.592 1.00 64.06 101 SER A C 1
ATOM 787 O O . SER A 1 101 ? 36.870 9.265 -57.308 1.00 64.06 101 SER A O 1
ATOM 789 N N . LEU A 1 102 ? 36.425 8.314 -55.323 1.00 61.59 102 LEU A N 1
ATOM 790 C CA . LEU A 1 102 ? 36.080 9.535 -54.583 1.00 61.59 102 LEU A CA 1
ATOM 791 C C . LEU A 1 102 ? 37.266 10.125 -53.790 1.00 61.59 102 LEU A C 1
ATOM 793 O O . LEU A 1 102 ? 37.079 11.121 -53.094 1.00 61.59 102 LEU A O 1
ATOM 797 N N . TRP A 1 103 ? 38.452 9.516 -53.889 1.00 51.19 103 TRP A N 1
ATOM 798 C CA . TRP A 1 103 ? 39.734 9.972 -53.337 1.00 51.19 103 TRP A CA 1
ATOM 799 C C . TRP A 1 103 ? 40.756 10.119 -54.466 1.00 51.19 103 TRP A C 1
ATOM 801 O O . TRP A 1 103 ? 41.634 11.002 -54.344 1.00 51.19 103 TRP A O 1
#

pLDDT: mean 80.52, std 10.67, range [51.19, 92.25]

Secondary structure (DSSP, 8-state):
-HHHHHHHHHHHHHHHHHHHHHHGGG--HHHHHHHHHHHHHHHHHHHHHHHHHHHHHHHHHHSPPP---------EEEPTTT--EEETT-SB-TTT-PBPTT-

Mean predicted aligned error: 15.89 Å

Sequence (103 aa):
MVKFFKVLGWAVVLGSILLFLLAIKDLTFFQFLGMVLGLSLGLAFLAVGDLMERVSDLESRLDPPPMEPEEEDIQKVVCPNCYKKYGLDFPKCPDCGTQNSLW

Nearest PDB structures (foldseek):
  6jyi-assembly1_B  TM=7.600E-01  e=7.862E-01  Bacillus cereus ATCC 14579
  5of9-assembly1_B  TM=7.656E-01  e=1.682E+00  Homo sapiens
  3dge-assembly3_A  TM=7.280E-01  e=6.780E+00  Thermotoga maritima
  4afl-assembly1_C  TM=6.613E-01  e=7.223E+00  Homo sapiens

Foldseek 3Di:
DLVVLLVVLVCLLVVLVVLCVVCVVPDDPVNVVVSVVSNVVSVVSNVVSVVVVVVVVVVVVPPDDPPPPPPPPQPWDQDPPPRDTDGPVDQADPPPRHGDPVD

Radius of gyration: 34.56 Å; Cα contacts (8 Å, |Δi|>4): 81; chains: 1; bounding box: 61×17×88 Å